Protein AF-A0A9E0I4D0-F1 (afdb_monomer)

pLDDT: mean 97.98, std 1.51, range [87.25, 98.81]

Foldseek 3Di:
DAPVVQVVVFVVVCVVQVVVVKAWPGWDKAQPVPRHRDHRVCVVVVRKIKIWTWIDRVPDIDIDMDTD

Solvent-accessible surface area (backbone atoms only — not comparable to full-atom values): 3791 Å² total; per-residue (Å²): 110,45,57,71,58,50,54,52,48,29,51,51,50,39,49,58,42,36,78,71,67,34,51,59,79,49,47,46,72,21,28,62,91,74,62,44,78,62,49,53,70,41,42,71,71,64,59,53,33,27,40,42,39,34,36,20,57,82,90,49,76,48,72,55,73,47,80,94

Mean predicted aligned error: 1.93 Å

Radius of gyration: 12.83 Å; Cα contacts (8 Å, |Δi|>4): 110; chains: 1; bounding box: 25×26×36 Å

Sequence (68 aa):
LDQATIVRIETKAAASLNERGWQTDYVMVRRQRDLMLPTDAELAQGEPLVCLVASRLGKTRLIDNLEL

Secondary structure (DSSP, 8-state):
--HHHHHHHHHHHHHHHHHTT-EEEEEEEEETTT-PPPPHHHHHTT--EEEEEEEEETTEEEEEEEE-

Nearest PDB structures (foldseek):
  3uk2-assembly1_B  TM=1.005E+00  e=1.755E-06  Burkholderia thailandensis E264
  5kwv-assembly1_B  TM=9.503E-01  e=3.148E-05  Neisseria gonorrhoeae NCCP11945
  5kwv-assembly1_A  TM=9.546E-01  e=4.482E-05  Neisseria gonorrhoeae NCCP11945
  5ucr-assembly1_B  TM=9.496E-01  e=7.180E-05  Neisseria gonorrhoeae NCCP11945
  5ucr-assembly1_A  TM=9.563E-01  e=9.640E-05  Neisseria gonorrhoeae NCCP11945

Structure (mmCIF, N/CA/C/O backbone):
data_AF-A0A9E0I4D0-F1
#
_entry.id   AF-A0A9E0I4D0-F1
#
loop_
_atom_site.group_PDB
_atom_site.id
_atom_site.type_symbol
_atom_site.label_atom_id
_atom_site.label_alt_id
_atom_site.label_comp_id
_atom_site.label_asym_id
_atom_site.label_entity_id
_atom_site.label_seq_id
_atom_site.pdbx_PDB_ins_code
_atom_site.Cartn_x
_atom_site.Cartn_y
_atom_site.Cartn_z
_atom_site.occupancy
_atom_site.B_iso_or_equiv
_atom_site.auth_seq_id
_atom_site.auth_comp_id
_atom_site.auth_asym_id
_atom_site.auth_atom_id
_atom_site.pdbx_PDB_model_n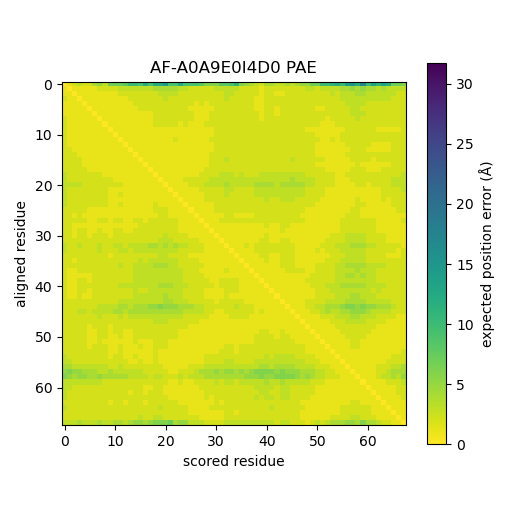um
ATOM 1 N N . LEU A 1 1 ? 6.334 5.083 -15.049 1.00 87.25 1 LEU A N 1
ATOM 2 C CA . LEU A 1 1 ? 6.173 4.928 -13.586 1.00 87.25 1 LEU A CA 1
ATOM 3 C C . LEU A 1 1 ? 7.460 4.289 -13.075 1.00 87.25 1 LEU A C 1
ATOM 5 O O . LEU A 1 1 ? 7.975 3.444 -13.791 1.00 87.25 1 LEU A O 1
ATOM 9 N N . ASP A 1 2 ? 7.993 4.701 -11.927 1.00 96.56 2 ASP A N 1
ATOM 10 C CA . ASP A 1 2 ? 9.160 4.075 -11.280 1.00 96.56 2 ASP A CA 1
ATOM 11 C C . ASP A 1 2 ? 8.833 3.733 -9.815 1.00 96.56 2 ASP A C 1
ATOM 13 O O . ASP A 1 2 ? 7.828 4.205 -9.261 1.00 96.56 2 ASP A O 1
ATOM 17 N N . GLN A 1 3 ? 9.665 2.910 -9.178 1.00 96.81 3 GLN A N 1
ATOM 18 C CA . GLN A 1 3 ? 9.489 2.502 -7.783 1.00 96.81 3 GLN A CA 1
ATOM 19 C C . GLN A 1 3 ? 9.456 3.707 -6.834 1.00 96.81 3 GLN A C 1
ATOM 21 O O . GLN A 1 3 ? 8.630 3.754 -5.921 1.00 96.81 3 GLN A O 1
ATOM 26 N N . ALA A 1 4 ? 10.299 4.717 -7.065 1.00 97.44 4 ALA A N 1
ATOM 27 C CA . ALA A 1 4 ? 10.336 5.925 -6.242 1.00 97.44 4 ALA A CA 1
ATOM 28 C C . ALA A 1 4 ? 9.001 6.695 -6.280 1.00 97.44 4 ALA A C 1
ATOM 30 O O . ALA A 1 4 ? 8.506 7.170 -5.252 1.00 97.44 4 ALA A O 1
ATOM 31 N N . THR A 1 5 ? 8.380 6.795 -7.455 1.00 97.62 5 THR A N 1
ATOM 32 C CA . THR A 1 5 ? 7.060 7.407 -7.623 1.00 97.62 5 THR A CA 1
ATOM 33 C C . THR A 1 5 ? 5.974 6.582 -6.950 1.00 97.62 5 THR A C 1
ATOM 35 O O . THR A 1 5 ? 5.106 7.173 -6.307 1.00 97.62 5 THR A O 1
ATOM 38 N N . ILE A 1 6 ? 6.031 5.250 -7.043 1.00 97.56 6 ILE A N 1
ATOM 39 C CA . ILE A 1 6 ? 5.097 4.360 -6.339 1.00 97.56 6 ILE A CA 1
ATOM 40 C C . ILE A 1 6 ? 5.162 4.599 -4.830 1.00 97.56 6 ILE A C 1
ATOM 42 O O . ILE A 1 6 ? 4.136 4.913 -4.231 1.00 97.56 6 ILE A O 1
ATOM 46 N N . VAL A 1 7 ? 6.357 4.566 -4.231 1.00 98.06 7 VAL A N 1
ATOM 47 C CA . VAL A 1 7 ? 6.538 4.789 -2.784 1.00 98.06 7 VAL A CA 1
ATOM 48 C C . VAL A 1 7 ? 5.992 6.153 -2.357 1.00 98.06 7 VAL A C 1
ATOM 50 O O . VAL A 1 7 ? 5.344 6.285 -1.314 1.00 98.06 7 VAL A O 1
ATOM 53 N N . ARG A 1 8 ? 6.196 7.191 -3.180 1.00 98.44 8 ARG A N 1
ATOM 54 C CA . ARG A 1 8 ? 5.645 8.528 -2.917 1.00 98.44 8 ARG A CA 1
ATOM 55 C C . ARG A 1 8 ? 4.113 8.532 -2.941 1.00 98.44 8 ARG A C 1
ATOM 57 O O . ARG A 1 8 ? 3.503 9.213 -2.118 1.00 98.44 8 ARG A O 1
ATOM 64 N N . ILE A 1 9 ? 3.490 7.802 -3.867 1.00 97.88 9 ILE A N 1
ATOM 65 C CA . ILE A 1 9 ? 2.027 7.682 -3.961 1.00 97.88 9 ILE A CA 1
ATOM 66 C C . ILE A 1 9 ? 1.474 6.897 -2.767 1.00 97.88 9 ILE A C 1
ATOM 68 O O . ILE A 1 9 ? 0.543 7.383 -2.128 1.00 97.88 9 ILE A O 1
ATOM 72 N N . GLU A 1 10 ? 2.069 5.751 -2.424 1.00 98.50 10 GLU A N 1
ATOM 73 C CA . GLU A 1 10 ? 1.703 4.936 -1.255 1.00 98.50 10 GLU A CA 1
ATOM 74 C C . GLU A 1 10 ? 1.746 5.777 0.032 1.00 98.50 10 GLU A C 1
ATOM 76 O O . GLU A 1 10 ? 0.761 5.858 0.770 1.00 98.50 10 GLU A O 1
ATOM 81 N N . THR A 1 11 ? 2.855 6.495 0.249 1.00 98.62 11 THR A N 1
ATOM 82 C CA . THR A 1 11 ? 3.047 7.373 1.415 1.00 98.62 11 THR A CA 1
ATOM 83 C C . THR A 1 11 ? 2.005 8.489 1.459 1.00 98.62 11 THR A C 1
ATOM 85 O O . THR A 1 11 ? 1.394 8.736 2.499 1.00 98.62 11 THR A O 1
ATOM 88 N N . LYS A 1 12 ? 1.758 9.156 0.323 1.00 98.69 12 LYS A N 1
ATOM 89 C CA . LYS A 1 12 ? 0.767 10.236 0.234 1.00 98.69 12 LYS A CA 1
ATOM 90 C C . LYS A 1 12 ? -0.651 9.725 0.497 1.00 98.69 12 LYS A C 1
ATOM 92 O O . LYS A 1 12 ? -1.424 10.400 1.172 1.00 98.69 12 LYS A O 1
ATOM 97 N N . ALA A 1 13 ? -1.001 8.552 -0.022 1.00 98.56 13 ALA A N 1
ATOM 98 C CA . ALA A 1 13 ? -2.310 7.944 0.180 1.00 98.56 13 ALA A CA 1
ATOM 99 C C . ALA A 1 13 ? -2.530 7.553 1.649 1.00 98.56 13 ALA A C 1
ATOM 101 O O . ALA A 1 13 ? -3.570 7.891 2.217 1.00 98.56 13 ALA A O 1
ATOM 102 N N . ALA A 1 14 ? -1.535 6.931 2.288 1.00 98.69 14 ALA A N 1
ATOM 103 C CA . ALA A 1 14 ? -1.591 6.600 3.710 1.00 98.69 14 ALA A CA 1
ATOM 104 C C . ALA A 1 14 ? -1.727 7.855 4.590 1.00 98.69 14 ALA A C 1
ATOM 106 O O . ALA A 1 14 ? -2.570 7.889 5.486 1.00 98.69 14 ALA A O 1
ATOM 107 N N . ALA A 1 15 ? -0.963 8.915 4.299 1.00 98.75 15 ALA A N 1
ATOM 108 C CA . ALA A 1 15 ? -1.082 10.196 4.997 1.00 98.75 15 ALA A CA 1
ATOM 109 C C . ALA A 1 15 ? -2.486 10.804 4.833 1.00 98.75 15 ALA A C 1
ATOM 111 O O . ALA A 1 15 ? -3.123 11.164 5.816 1.00 98.75 15 ALA A O 1
ATOM 112 N N . SER A 1 16 ? -3.010 10.819 3.607 1.00 98.69 16 SER A N 1
ATOM 113 C CA . SER A 1 16 ? -4.343 11.334 3.269 1.00 98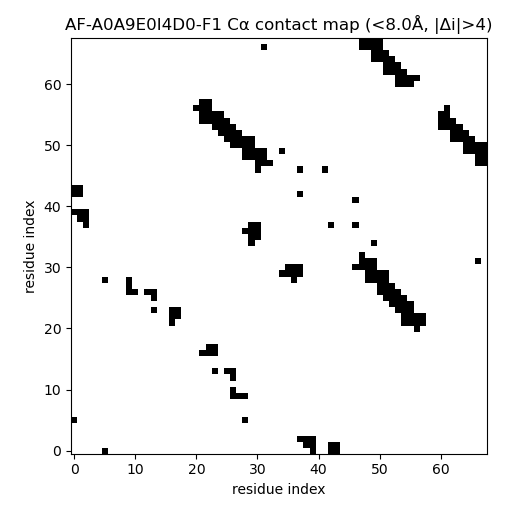.69 16 SER A CA 1
ATOM 114 C C . SER A 1 16 ? -5.482 10.586 3.983 1.00 98.69 16 SER A C 1
ATOM 116 O O . SER A 1 16 ? -6.476 11.201 4.381 1.00 98.69 16 SER A O 1
ATOM 118 N N . LEU A 1 17 ? -5.361 9.266 4.160 1.00 98.56 17 LEU A N 1
ATOM 119 C CA . LEU A 1 17 ? -6.294 8.475 4.971 1.00 98.56 17 LEU A CA 1
ATOM 120 C C . LEU A 1 17 ? -6.192 8.858 6.452 1.00 98.56 17 LEU A C 1
ATOM 122 O O . LEU A 1 17 ? -7.208 9.134 7.091 1.00 98.56 17 LEU A O 1
ATOM 126 N N . ASN A 1 18 ? -4.971 8.932 6.983 1.00 98.44 18 ASN A N 1
ATOM 127 C CA . ASN A 1 18 ? -4.739 9.242 8.394 1.00 98.44 18 ASN A CA 1
ATOM 128 C C . ASN A 1 18 ? -5.202 10.662 8.767 1.00 98.44 18 ASN A C 1
ATOM 130 O O . ASN A 1 18 ? -5.819 10.852 9.813 1.00 98.44 18 ASN A O 1
ATOM 134 N N . GLU A 1 19 ? -5.008 11.645 7.883 1.00 98.62 19 GLU A N 1
ATOM 135 C CA . GLU A 1 19 ? -5.540 13.011 8.027 1.00 98.62 19 GLU A CA 1
ATOM 136 C C . GLU A 1 19 ? -7.073 13.044 8.143 1.00 98.62 19 GLU A C 1
ATOM 138 O O . GLU A 1 19 ? -7.637 13.969 8.723 1.00 98.62 19 GLU A O 1
ATOM 143 N N . ARG A 1 20 ? -7.761 12.020 7.623 1.00 98.19 20 ARG A N 1
ATOM 144 C CA . ARG A 1 20 ? -9.224 11.867 7.674 1.00 98.19 20 ARG A CA 1
ATOM 145 C C . ARG A 1 20 ? -9.697 10.973 8.825 1.00 98.19 20 ARG A C 1
ATOM 147 O O . ARG A 1 20 ? -10.838 10.520 8.811 1.00 98.19 20 ARG A O 1
ATOM 154 N N . GLY A 1 21 ? -8.840 10.713 9.813 1.00 98.25 21 GLY A N 1
ATOM 155 C CA . GLY A 1 21 ? -9.194 9.966 11.024 1.00 98.25 21 GLY A CA 1
ATOM 156 C C . GLY A 1 21 ? -9.124 8.446 10.885 1.00 98.25 21 GLY A C 1
ATOM 157 O O . GLY A 1 21 ? -9.600 7.730 11.767 1.00 98.25 21 GLY A O 1
ATOM 158 N N . TRP A 1 22 ? -8.535 7.946 9.801 1.00 98.69 22 TRP A N 1
ATOM 159 C CA . TRP A 1 22 ? -8.222 6.530 9.677 1.00 98.69 22 TRP A CA 1
ATOM 160 C C . TRP A 1 22 ? -6.909 6.175 10.380 1.00 98.69 22 TRP A C 1
ATOM 162 O O . TRP A 1 22 ? -6.061 7.031 10.627 1.00 98.69 22 TRP A O 1
ATOM 172 N N . GLN A 1 23 ? -6.715 4.887 10.652 1.00 98.62 23 GLN A N 1
ATOM 173 C CA . GLN A 1 23 ? -5.426 4.328 11.045 1.00 98.62 23 GLN A CA 1
ATOM 174 C C . GLN A 1 23 ? -4.986 3.302 10.000 1.00 98.62 23 GLN A C 1
ATOM 176 O O . GLN A 1 23 ? -5.446 2.159 9.995 1.00 98.62 23 GLN A O 1
ATOM 181 N N . THR A 1 24 ? -4.130 3.749 9.084 1.00 98.62 24 THR A N 1
ATOM 182 C CA . THR A 1 24 ? -3.706 2.965 7.920 1.00 98.62 24 THR A CA 1
ATOM 183 C C . THR A 1 24 ? -2.652 1.934 8.297 1.00 98.62 24 THR A C 1
ATOM 185 O O . THR A 1 24 ? -1.577 2.297 8.767 1.00 98.62 24 THR A O 1
ATOM 188 N N . ASP A 1 25 ? -2.962 0.655 8.060 1.00 98.50 25 ASP A N 1
ATOM 189 C CA . ASP A 1 25 ? -2.012 -0.450 8.211 1.00 98.50 25 ASP A CA 1
ATOM 190 C C . ASP A 1 25 ? -1.044 -0.452 7.012 1.00 98.50 25 ASP A C 1
ATOM 192 O O . ASP A 1 25 ? 0.170 -0.527 7.188 1.00 98.50 25 ASP A O 1
ATOM 196 N N . TYR A 1 26 ? -1.583 -0.359 5.787 1.00 98.50 26 TYR A N 1
ATOM 197 C CA . TYR A 1 26 ? -0.792 -0.243 4.562 1.00 98.50 26 TYR A CA 1
ATOM 198 C C . TYR A 1 26 ? -1.577 0.342 3.380 1.00 98.50 26 TYR A C 1
ATOM 200 O O . TYR A 1 26 ? -2.791 0.170 3.261 1.00 98.50 26 TYR A O 1
ATOM 208 N N . VAL A 1 27 ? -0.830 0.965 2.467 1.00 98.69 27 VAL A N 1
ATOM 209 C CA . VAL A 1 27 ? -1.190 1.188 1.060 1.00 98.69 27 VAL A CA 1
ATOM 210 C C . VAL A 1 27 ? -0.024 0.648 0.241 1.00 98.69 27 VAL A C 1
ATOM 212 O O . VAL A 1 27 ? 1.111 1.058 0.478 1.00 98.69 27 VAL A O 1
ATOM 215 N N . MET A 1 28 ? -0.276 -0.302 -0.658 1.00 98.50 28 MET A N 1
ATOM 216 C CA . MET A 1 28 ? 0.776 -0.991 -1.407 1.00 98.50 28 MET A CA 1
ATOM 217 C C . MET A 1 28 ? 0.390 -1.197 -2.870 1.00 98.50 28 MET A C 1
ATOM 219 O O . MET A 1 28 ? -0.679 -1.725 -3.146 1.00 98.50 28 MET A O 1
ATOM 223 N N . VAL A 1 29 ? 1.281 -0.862 -3.801 1.00 98.38 29 VAL A N 1
ATOM 224 C CA . VAL A 1 29 ? 1.163 -1.218 -5.223 1.00 98.38 29 VAL A CA 1
ATOM 225 C C . VAL A 1 29 ? 2.061 -2.416 -5.506 1.00 98.38 2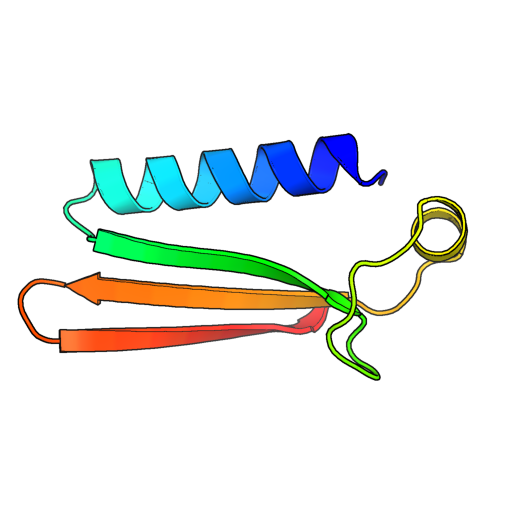9 VAL A C 1
ATOM 227 O O . VAL A 1 29 ? 3.266 -2.371 -5.248 1.00 98.38 29 VAL A O 1
ATOM 230 N N . ARG A 1 30 ? 1.488 -3.507 -6.010 1.00 98.62 30 ARG A N 1
ATOM 231 C CA . ARG A 1 30 ? 2.194 -4.773 -6.256 1.00 98.62 30 ARG A CA 1
ATOM 232 C C . ARG A 1 30 ? 1.860 -5.344 -7.629 1.00 98.62 30 ARG A C 1
ATOM 234 O O . ARG A 1 30 ? 0.858 -4.960 -8.223 1.00 98.62 30 ARG A O 1
ATOM 241 N N . ARG A 1 31 ? 2.688 -6.270 -8.121 1.00 98.50 31 ARG A N 1
ATOM 242 C CA . ARG A 1 31 ? 2.376 -7.057 -9.326 1.00 98.50 31 ARG A CA 1
ATOM 243 C C . ARG A 1 31 ? 1.130 -7.902 -9.076 1.00 98.50 31 ARG A C 1
ATOM 245 O O . ARG A 1 31 ? 1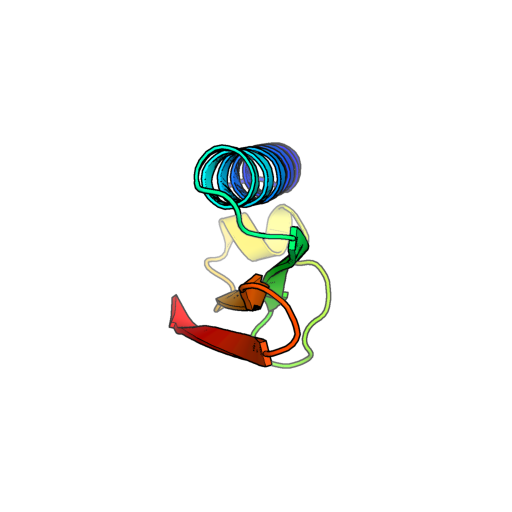.048 -8.551 -8.034 1.00 98.50 31 ARG A O 1
ATOM 252 N N . GLN A 1 32 ? 0.194 -7.957 -10.022 1.00 98.56 32 GLN A N 1
ATOM 253 C CA . GLN A 1 32 ? -1.017 -8.781 -9.866 1.00 98.56 32 GLN A CA 1
ATOM 254 C C . GLN A 1 32 ? -0.688 -10.274 -9.727 1.00 98.56 32 GLN A C 1
ATOM 256 O O . GLN A 1 32 ? -1.302 -10.978 -8.930 1.00 98.56 32 GLN A O 1
ATOM 261 N N . ARG A 1 33 ? 0.311 -10.752 -10.479 1.00 98.25 33 ARG A N 1
ATOM 262 C CA . ARG A 1 33 ? 0.623 -12.185 -10.601 1.00 98.25 33 ARG A CA 1
ATOM 263 C C . ARG A 1 33 ? 1.168 -12.842 -9.332 1.00 98.25 33 ARG A C 1
ATOM 265 O O . ARG A 1 33 ? 1.041 -14.052 -9.187 1.00 98.25 33 ARG A O 1
ATOM 272 N N . ASP A 1 34 ? 1.814 -12.080 -8.450 1.00 98.06 34 ASP A N 1
ATOM 273 C CA . ASP A 1 34 ? 2.496 -12.642 -7.273 1.00 98.06 34 ASP A CA 1
ATOM 274 C C . ASP A 1 34 ? 2.651 -11.689 -6.081 1.00 98.06 34 ASP A C 1
ATOM 276 O O . ASP A 1 34 ? 3.293 -12.040 -5.090 1.00 98.06 34 ASP A O 1
ATOM 280 N N . LEU A 1 35 ? 2.062 -10.494 -6.154 1.00 98.31 35 LEU A N 1
ATOM 281 C CA . LEU A 1 35 ? 2.089 -9.478 -5.105 1.00 98.31 35 LEU A CA 1
ATOM 282 C C . LEU A 1 35 ? 3.494 -9.001 -4.699 1.00 98.31 35 LEU A C 1
ATOM 284 O O . LEU A 1 35 ? 3.649 -8.362 -3.655 1.00 98.31 35 LEU A O 1
ATOM 288 N N . MET A 1 36 ? 4.518 -9.252 -5.517 1.00 98.12 36 MET A N 1
ATOM 289 C CA . MET A 1 36 ? 5.853 -8.701 -5.293 1.00 98.12 36 MET A CA 1
ATOM 290 C C . MET A 1 36 ? 5.928 -7.237 -5.731 1.00 98.12 36 MET A C 1
ATOM 292 O O . MET A 1 36 ? 5.065 -6.717 -6.446 1.00 98.12 36 MET A O 1
ATOM 296 N N . LEU A 1 37 ? 6.982 -6.554 -5.285 1.00 97.31 37 LEU A N 1
ATOM 297 C CA . LEU A 1 37 ? 7.316 -5.228 -5.791 1.00 97.31 37 LEU A CA 1
ATOM 298 C C . LEU A 1 37 ? 7.674 -5.327 -7.283 1.00 97.31 37 LEU A C 1
ATOM 300 O O . LEU A 1 37 ? 8.533 -6.140 -7.633 1.00 97.31 37 LEU A O 1
ATOM 304 N N . PRO A 1 38 ? 7.062 -4.510 -8.154 1.00 97.69 38 PRO A N 1
ATOM 305 C CA . PRO A 1 38 ? 7.474 -4.440 -9.546 1.00 97.69 38 PRO A CA 1
ATOM 306 C C . PRO A 1 38 ? 8.841 -3.759 -9.640 1.00 97.69 38 PRO A C 1
ATOM 308 O O . PRO A 1 38 ? 9.102 -2.777 -8.944 1.00 97.69 38 PRO A O 1
ATOM 311 N N . THR A 1 39 ? 9.723 -4.262 -10.495 1.00 98.06 39 THR A N 1
ATOM 312 C CA . THR A 1 39 ? 10.977 -3.578 -10.848 1.00 98.06 39 THR A CA 1
ATOM 313 C C . THR A 1 39 ? 10.714 -2.397 -11.785 1.00 98.06 39 THR A C 1
ATOM 315 O O . THR A 1 39 ? 9.714 -2.383 -12.499 1.00 98.06 39 THR A O 1
ATOM 318 N N . ASP A 1 40 ? 11.628 -1.426 -11.860 1.00 98.12 40 ASP A N 1
ATOM 319 C CA . ASP A 1 40 ? 11.491 -0.307 -12.812 1.00 98.12 40 ASP A CA 1
ATOM 320 C C . ASP A 1 40 ? 11.402 -0.781 -14.273 1.00 98.12 40 ASP A C 1
ATOM 322 O O . ASP A 1 40 ? 10.684 -0.188 -15.078 1.00 98.12 40 ASP A O 1
ATOM 326 N N . ALA A 1 41 ? 12.081 -1.882 -14.613 1.00 98.00 41 ALA A N 1
ATOM 327 C CA . ALA A 1 41 ? 11.998 -2.492 -15.937 1.00 98.00 41 ALA A CA 1
ATOM 328 C C . ALA A 1 41 ? 10.601 -3.069 -16.221 1.00 98.00 41 ALA A C 1
ATOM 330 O O . ALA A 1 41 ? 10.061 -2.857 -17.303 1.00 98.00 41 ALA A O 1
ATOM 331 N N . GLU A 1 42 ? 9.995 -3.752 -15.249 1.00 98.00 42 GLU A N 1
ATOM 332 C CA . GLU A 1 42 ? 8.624 -4.269 -15.353 1.00 98.00 42 GLU A CA 1
ATOM 333 C C . GLU A 1 42 ? 7.598 -3.135 -15.458 1.00 98.00 42 GLU A C 1
ATOM 335 O O . GLU A 1 42 ? 6.700 -3.180 -16.296 1.00 98.00 42 GLU A O 1
ATOM 340 N N . LEU A 1 43 ? 7.775 -2.065 -14.679 1.00 97.44 43 LEU A N 1
ATOM 341 C CA . LEU A 1 43 ? 6.936 -0.868 -14.771 1.00 97.44 43 LEU A CA 1
ATOM 342 C C . LEU A 1 43 ? 7.028 -0.203 -16.148 1.00 97.44 43 LEU A C 1
ATOM 344 O O . LEU A 1 43 ? 6.017 0.252 -16.681 1.00 97.44 43 LEU A O 1
ATOM 348 N N . ALA A 1 44 ? 8.223 -0.154 -16.740 1.00 97.12 44 ALA A N 1
ATOM 349 C CA . ALA A 1 44 ? 8.421 0.363 -18.091 1.00 97.12 44 ALA A CA 1
ATOM 350 C C . ALA A 1 44 ? 7.785 -0.531 -19.173 1.00 97.12 44 ALA A C 1
ATOM 352 O O . ALA A 1 44 ? 7.437 -0.031 -20.241 1.00 97.12 44 ALA A O 1
ATOM 353 N N . GLN A 1 45 ? 7.611 -1.827 -18.895 1.00 97.38 45 GLN A N 1
ATOM 354 C CA . GLN A 1 45 ? 6.966 -2.798 -19.786 1.00 97.38 45 GLN A CA 1
ATOM 355 C C . GLN A 1 45 ? 5.446 -2.900 -19.588 1.00 97.38 45 GLN A C 1
ATOM 357 O O . GLN A 1 45 ? 4.792 -3.632 -20.327 1.00 97.38 45 GLN A O 1
ATOM 362 N N . GLY A 1 46 ? 4.874 -2.158 -18.635 1.00 96.44 46 GLY A N 1
ATOM 363 C CA . GLY A 1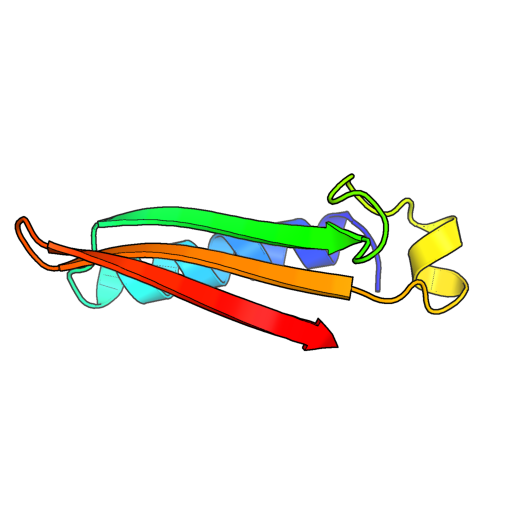 46 ? 3.437 -2.192 -18.362 1.00 96.44 46 GLY A CA 1
ATOM 364 C C . GLY A 1 46 ? 2.988 -3.437 -17.596 1.00 96.44 46 GLY A C 1
ATOM 365 O O . GLY A 1 46 ? 1.899 -3.939 -17.855 1.00 96.44 46 GLY A O 1
ATOM 366 N N . GLU A 1 47 ? 3.820 -3.944 -16.679 1.00 97.81 47 GLU A N 1
ATOM 367 C CA . GLU A 1 47 ? 3.444 -5.021 -15.752 1.00 97.81 47 GLU A CA 1
ATOM 368 C C . GLU A 1 47 ? 2.089 -4.720 -15.082 1.00 97.81 47 GLU A C 1
ATOM 370 O O . GLU A 1 47 ? 1.957 -3.645 -14.492 1.00 97.81 47 GLU A O 1
ATOM 375 N N . PRO A 1 48 ? 1.102 -5.637 -15.129 1.00 98.25 48 PRO A N 1
ATOM 376 C CA . PRO A 1 48 ? -0.191 -5.448 -14.475 1.00 98.25 48 PRO A CA 1
ATOM 377 C C . PRO A 1 48 ? -0.049 -5.259 -12.963 1.00 98.25 48 PRO A C 1
ATOM 379 O O . PRO A 1 48 ? 0.597 -6.063 -12.274 1.00 98.25 48 PRO A O 1
ATOM 382 N N . LEU A 1 49 ? -0.685 -4.217 -12.425 1.00 98.56 49 LEU A N 1
ATOM 383 C CA . LEU A 1 49 ? -0.546 -3.835 -11.017 1.00 98.56 49 LEU A CA 1
ATOM 384 C C . LEU A 1 49 ? -1.865 -3.962 -10.258 1.00 98.56 49 LEU A C 1
ATOM 386 O O . LEU A 1 49 ? -2.950 -3.864 -10.819 1.00 98.56 49 LEU A O 1
ATOM 390 N N . VAL A 1 50 ? -1.763 -4.154 -8.949 1.00 98.62 50 VAL A N 1
ATOM 391 C CA . VAL A 1 50 ? -2.876 -4.045 -8.008 1.00 98.62 50 VAL A CA 1
ATOM 392 C C . VAL A 1 50 ? -2.478 -3.114 -6.873 1.00 98.62 50 VAL A C 1
ATOM 394 O O . VAL A 1 50 ? -1.391 -3.229 -6.302 1.00 98.62 50 VAL A O 1
ATOM 397 N N . CYS A 1 51 ? -3.360 -2.176 -6.547 1.00 98.56 51 CYS A N 1
ATOM 398 C CA . CYS A 1 51 ? -3.289 -1.400 -5.320 1.00 98.56 51 CYS A CA 1
ATOM 399 C C . CYS A 1 51 ? -4.038 -2.152 -4.218 1.00 98.56 51 CYS A C 1
ATOM 401 O O . CYS A 1 51 ? -5.192 -2.524 -4.405 1.00 98.56 51 CYS A O 1
ATOM 403 N N . LEU A 1 52 ? -3.390 -2.364 -3.079 1.00 98.81 52 LEU A N 1
ATOM 404 C CA . LEU A 1 52 ? -3.929 -3.021 -1.894 1.00 98.81 52 LEU A CA 1
ATOM 405 C C . LEU A 1 52 ? -3.960 -2.014 -0.748 1.00 98.81 52 LEU A C 1
ATOM 407 O O . LEU A 1 52 ? -2.942 -1.381 -0.448 1.00 98.81 52 LEU A O 1
ATOM 411 N N . VAL A 1 53 ? -5.100 -1.895 -0.072 1.00 98.75 53 VAL A N 1
ATOM 412 C CA . VAL A 1 53 ? -5.255 -0.986 1.066 1.00 98.75 53 VAL A CA 1
ATOM 413 C C . VAL A 1 53 ? -5.862 -1.721 2.246 1.00 98.75 53 VAL A C 1
ATOM 415 O O . VAL A 1 53 ? -6.849 -2.442 2.115 1.00 98.75 53 VAL A O 1
ATOM 418 N N . ALA A 1 54 ? -5.297 -1.488 3.427 1.00 98.81 54 ALA A N 1
ATOM 419 C CA . ALA A 1 54 ? -5.933 -1.838 4.682 1.00 98.81 54 ALA A CA 1
ATOM 420 C C . ALA A 1 54 ? -5.831 -0.682 5.672 1.00 98.81 54 ALA A C 1
ATOM 422 O O . ALA A 1 54 ? -4.749 -0.147 5.926 1.00 98.81 54 ALA A O 1
ATOM 423 N N . SER A 1 55 ? -6.967 -0.312 6.252 1.00 98.75 55 SER A N 1
ATOM 424 C CA . SER A 1 55 ? -7.048 0.800 7.192 1.00 98.75 55 SER A CA 1
ATOM 425 C C . SER A 1 55 ? -8.188 0.606 8.188 1.00 98.75 55 SER A C 1
ATOM 427 O O . SER A 1 55 ? -9.114 -0.177 7.958 1.00 98.75 55 SER A O 1
ATOM 429 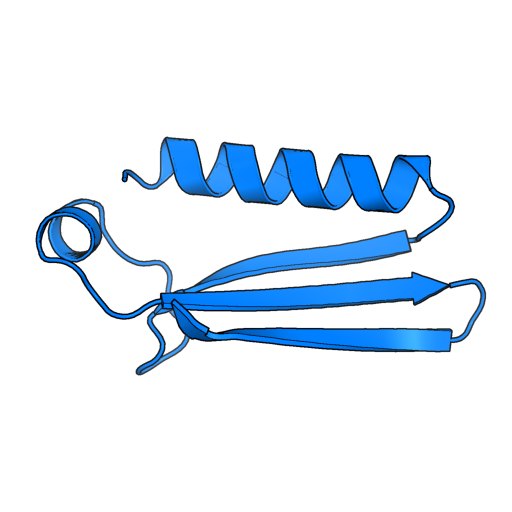N N . ARG A 1 56 ? -8.111 1.282 9.333 1.00 98.75 56 ARG A N 1
ATOM 430 C CA . ARG A 1 56 ? -9.084 1.151 10.424 1.00 98.75 56 ARG A CA 1
ATOM 431 C C . ARG A 1 56 ? -9.861 2.439 10.622 1.00 98.75 56 ARG A C 1
ATOM 433 O O . ARG A 1 56 ? -9.267 3.513 10.671 1.00 98.75 56 ARG A O 1
ATOM 440 N N . LEU A 1 57 ? -11.170 2.303 10.811 1.00 97.88 57 LEU A N 1
ATOM 441 C CA . LEU A 1 57 ? -12.055 3.369 11.267 1.00 97.88 57 LEU A CA 1
ATOM 442 C C . LEU A 1 57 ? -12.586 2.985 12.653 1.00 97.88 57 LEU A C 1
ATOM 444 O O . LEU A 1 57 ? -13.441 2.107 12.803 1.00 97.88 57 LEU A O 1
ATOM 448 N N . GLY A 1 58 ? -12.001 3.584 13.692 1.00 96.56 58 GLY A N 1
ATOM 449 C CA . GLY A 1 58 ? -12.169 3.107 15.064 1.00 96.56 58 GLY A CA 1
ATOM 450 C C . GLY A 1 58 ? -11.625 1.682 15.221 1.00 96.56 58 GLY A C 1
ATOM 451 O O . GLY A 1 58 ? -10.453 1.424 14.962 1.00 96.56 58 GLY A O 1
ATOM 452 N N . LYS A 1 59 ? -12.476 0.741 15.646 1.00 97.19 59 LYS A N 1
ATOM 453 C CA . LYS A 1 59 ? -12.098 -0.679 15.806 1.00 97.19 59 LYS A CA 1
ATOM 454 C C . LYS A 1 59 ? -12.275 -1.503 14.528 1.00 97.19 59 LYS A C 1
ATOM 456 O O . LYS A 1 59 ? -11.722 -2.598 14.433 1.00 97.19 59 LYS A O 1
ATOM 461 N N . THR A 1 60 ? -13.048 -1.004 13.566 1.00 98.50 60 THR A N 1
ATOM 462 C CA . THR A 1 60 ? -13.380 -1.736 12.342 1.00 9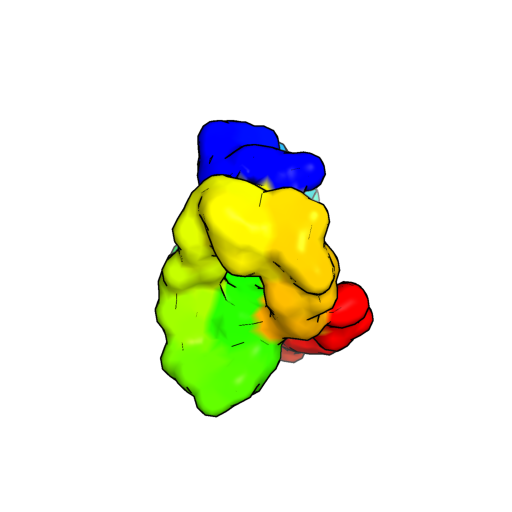8.50 60 THR A CA 1
ATOM 463 C C . THR A 1 60 ? -12.226 -1.635 11.357 1.00 98.50 60 THR A C 1
ATOM 465 O O . THR A 1 60 ? -11.808 -0.534 11.006 1.00 98.50 60 THR A O 1
ATOM 468 N N . ARG A 1 61 ? -11.717 -2.782 10.898 1.00 98.62 61 ARG A N 1
ATOM 469 C CA . ARG A 1 61 ? -10.678 -2.860 9.867 1.00 98.62 61 ARG A CA 1
ATOM 470 C C . ARG A 1 61 ? -11.324 -3.116 8.515 1.00 98.62 61 ARG A C 1
ATOM 472 O O . ARG A 1 61 ? -12.020 -4.115 8.356 1.00 98.62 61 ARG A O 1
ATOM 479 N N . LEU A 1 62 ? -11.063 -2.233 7.564 1.00 98.75 62 LEU A N 1
ATOM 480 C CA . LEU A 1 62 ? -11.552 -2.327 6.198 1.00 98.75 62 LEU A CA 1
ATOM 481 C C . LEU A 1 62 ? -10.380 -2.606 5.262 1.00 98.75 62 LEU A C 1
ATOM 483 O O . LEU A 1 62 ? -9.251 -2.166 5.503 1.00 98.75 62 LEU A O 1
ATOM 487 N N . ILE A 1 63 ? -10.666 -3.387 4.230 1.00 98.69 63 ILE A N 1
ATOM 488 C CA . ILE A 1 63 ? -9.735 -3.712 3.159 1.00 98.69 63 ILE A CA 1
ATOM 489 C C . ILE A 1 63 ? -10.411 -3.412 1.835 1.00 98.69 63 ILE A C 1
ATOM 491 O O . ILE A 1 63 ? -11.629 -3.551 1.726 1.00 98.69 63 ILE A O 1
ATOM 495 N N . ASP A 1 64 ? -9.609 -3.021 0.860 1.00 98.69 64 ASP A N 1
ATOM 496 C CA . ASP A 1 64 ? -10.044 -2.916 -0.523 1.00 98.69 64 ASP A CA 1
ATOM 497 C C . ASP A 1 64 ? -8.840 -3.073 -1.456 1.00 98.69 64 ASP A C 1
ATOM 499 O O . ASP A 1 64 ? -7.681 -2.933 -1.032 1.00 98.69 64 ASP A O 1
ATOM 503 N N . ASN A 1 65 ? -9.111 -3.357 -2.724 1.00 98.44 65 ASN A N 1
ATOM 504 C CA . ASN A 1 65 ? -8.103 -3.424 -3.766 1.00 98.44 65 ASN A CA 1
ATOM 505 C C . ASN A 1 65 ? -8.616 -2.892 -5.108 1.00 98.44 65 ASN A C 1
ATOM 507 O O . ASN A 1 65 ? -9.806 -2.931 -5.399 1.00 98.44 65 ASN A O 1
ATOM 511 N N . LEU A 1 66 ? -7.691 -2.427 -5.948 1.00 98.50 66 LEU A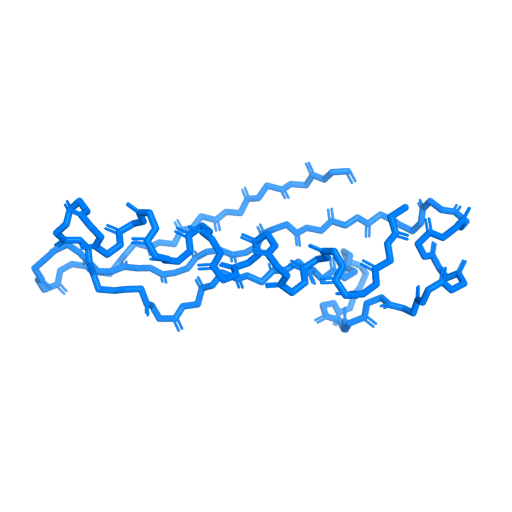 N 1
ATOM 512 C CA . LEU A 1 66 ? -7.984 -1.952 -7.301 1.00 98.50 66 LEU A CA 1
ATOM 513 C C . LEU A 1 66 ? -6.915 -2.443 -8.279 1.00 98.50 66 LEU A C 1
ATOM 515 O O . LEU A 1 66 ? -5.733 -2.158 -8.089 1.00 98.50 66 LEU A O 1
ATOM 519 N N . GLU A 1 67 ? -7.336 -3.168 -9.311 1.00 98.19 67 GLU A N 1
ATOM 520 C CA . GLU A 1 67 ? -6.488 -3.587 -10.433 1.00 98.19 67 GLU A CA 1
ATOM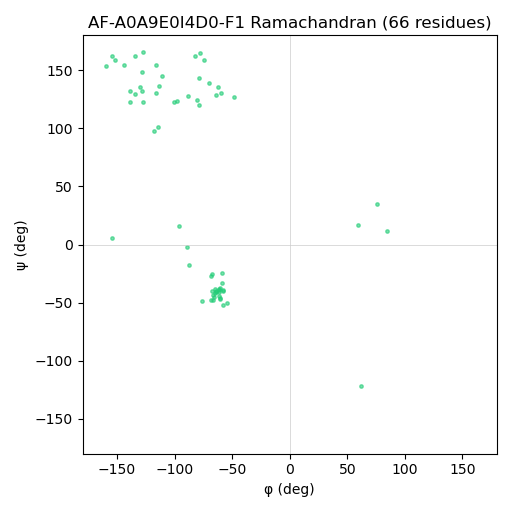 521 C C . GLU A 1 67 ? -6.292 -2.426 -11.424 1.00 98.19 67 GLU A C 1
ATOM 523 O O . GLU A 1 67 ? -7.205 -1.620 -11.628 1.00 98.19 67 GLU A O 1
ATOM 528 N N . LEU A 1 68 ? -5.087 -2.328 -11.996 1.00 94.38 68 LEU A N 1
ATOM 529 C CA . LEU A 1 68 ? -4.610 -1.245 -12.864 1.00 94.38 68 LEU A CA 1
ATOM 530 C C . LEU A 1 68 ? -4.016 -1.788 -14.166 1.00 94.38 68 LEU A C 1
ATOM 532 O O . LEU A 1 68 ? -3.315 -2.828 -14.093 1.00 94.38 68 LEU A O 1
#